Protein AF-A0A355GRY9-F1 (afdb_monomer)

Radius of gyration: 10.55 Å; Cα contacts (8 Å, |Δi|>4): 36; chains: 1; bounding box: 19×25×22 Å

Solvent-accessible surface area (backbone atoms only — not comparable to full-atom values): 2338 Å² total; per-residue (Å²): 138,60,64,68,59,52,52,52,48,52,51,53,53,39,46,75,71,70,42,62,77,77,45,62,70,41,74,54,100,90,48,74,43,68,70,41,95

Sequence (37 aa):
MLGRAGEAYAKIYLERKGYQILAANYRCQFGEIDLIA

Structure (mmCIF, N/CA/C/O backbone):
data_AF-A0A355GRY9-F1
#
_entry.id   AF-A0A355GRY9-F1
#
loop_
_atom_site.group_PDB
_atom_site.id
_atom_site.type_symbol
_atom_site.label_atom_id
_atom_site.label_alt_id
_atom_site.label_comp_id
_atom_site.label_asym_id
_atom_site.label_entity_id
_atom_site.label_seq_id
_atom_site.pdbx_PDB_ins_code
_atom_site.Cartn_x
_atom_site.Cartn_y
_atom_site.Cartn_z
_atom_site.occupancy
_atom_site.B_iso_or_equiv
_atom_site.auth_seq_id
_atom_site.auth_comp_id
_atom_site.auth_asym_id
_atom_site.auth_atom_id
_atom_site.pdbx_PDB_model_num
ATOM 1 N N . MET A 1 1 ? 3.858 13.917 -13.279 1.00 51.69 1 MET A N 1
ATOM 2 C CA . MET A 1 1 ? 3.665 12.488 -13.629 1.00 51.69 1 MET A CA 1
ATOM 3 C C . MET A 1 1 ? 4.635 11.584 -12.849 1.00 51.69 1 MET A C 1
ATOM 5 O O . MET A 1 1 ? 5.269 10.725 -13.440 1.00 51.69 1 MET A O 1
ATOM 9 N N . LEU A 1 2 ? 4.742 11.748 -11.520 1.00 60.09 2 LEU A N 1
ATOM 10 C CA . LEU A 1 2 ? 5.622 10.921 -10.671 1.00 60.09 2 LEU A CA 1
ATOM 11 C C . LEU A 1 2 ? 4.820 9.984 -9.741 1.00 60.09 2 LEU A C 1
ATOM 13 O O . LEU A 1 2 ? 5.210 8.836 -9.565 1.00 60.09 2 LEU A O 1
ATOM 17 N N . GLY A 1 3 ? 3.646 10.425 -9.259 1.00 72.25 3 GLY A N 1
ATOM 18 C CA . GLY A 1 3 ? 2.765 9.627 -8.384 1.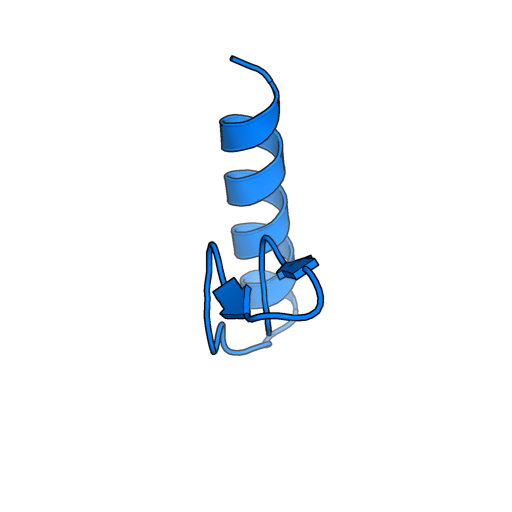00 72.25 3 GLY A CA 1
ATOM 19 C C . GLY A 1 3 ? 2.296 8.308 -9.008 1.00 72.25 3 GLY A C 1
ATOM 20 O O . GLY A 1 3 ? 2.574 7.245 -8.471 1.00 72.25 3 GLY A O 1
ATOM 21 N N . ARG A 1 4 ? 1.739 8.350 -10.229 1.00 79.31 4 ARG A N 1
ATOM 22 C CA . ARG A 1 4 ? 1.201 7.154 -10.917 1.00 79.31 4 ARG A CA 1
ATOM 23 C C . ARG A 1 4 ? 2.213 6.025 -11.132 1.00 79.31 4 ARG A C 1
ATOM 25 O O . ARG A 1 4 ? 1.842 4.858 -11.092 1.00 79.31 4 ARG A O 1
ATOM 32 N N . ALA A 1 5 ? 3.477 6.359 -11.396 1.00 86.56 5 ALA A N 1
ATOM 33 C CA . ALA A 1 5 ? 4.520 5.350 -11.579 1.00 86.56 5 ALA A CA 1
ATOM 34 C C . ALA A 1 5 ? 4.907 4.703 -10.238 1.00 86.56 5 ALA A C 1
ATOM 36 O O . ALA A 1 5 ? 5.090 3.488 -10.175 1.00 86.56 5 ALA A O 1
ATOM 37 N N . GLY A 1 6 ? 4.976 5.503 -9.1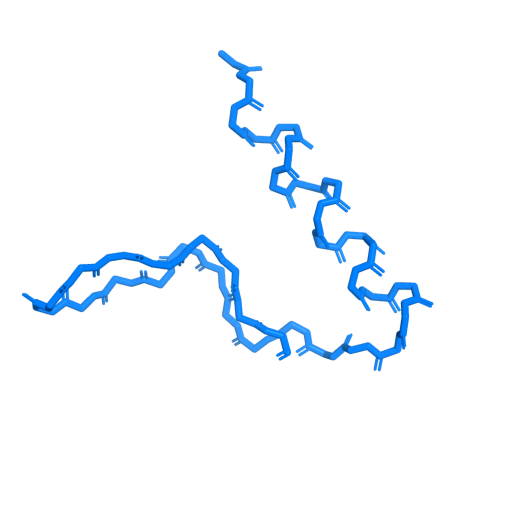68 1.00 88.69 6 GLY A N 1
ATOM 38 C CA . GLY A 1 6 ? 5.208 5.014 -7.809 1.00 88.69 6 GLY A CA 1
ATOM 39 C C . GLY A 1 6 ? 4.071 4.122 -7.310 1.00 88.69 6 GLY A C 1
ATOM 40 O O . GLY A 1 6 ? 4.332 3.032 -6.812 1.00 88.69 6 GLY A O 1
ATOM 41 N N . GLU A 1 7 ? 2.820 4.532 -7.524 1.00 87.38 7 GLU A N 1
ATOM 42 C CA . GLU A 1 7 ? 1.623 3.751 -7.179 1.00 87.38 7 GLU A CA 1
ATOM 43 C C . GLU A 1 7 ? 1.590 2.405 -7.916 1.00 87.38 7 GLU A C 1
ATOM 45 O O . GLU A 1 7 ? 1.370 1.358 -7.304 1.00 87.38 7 GLU A O 1
ATOM 50 N N . ALA A 1 8 ? 1.869 2.409 -9.226 1.00 90.88 8 ALA A N 1
ATOM 51 C CA . ALA A 1 8 ? 1.935 1.186 -10.021 1.00 90.88 8 ALA A CA 1
ATOM 52 C C . ALA A 1 8 ? 3.041 0.242 -9.521 1.00 90.88 8 ALA A C 1
ATOM 54 O O . ALA A 1 8 ? 2.823 -0.964 -9.405 1.00 90.88 8 ALA A O 1
ATOM 55 N N . TYR A 1 9 ? 4.213 0.785 -9.181 1.00 94.06 9 TYR A N 1
ATOM 56 C CA . TYR A 1 9 ? 5.308 0.001 -8.617 1.00 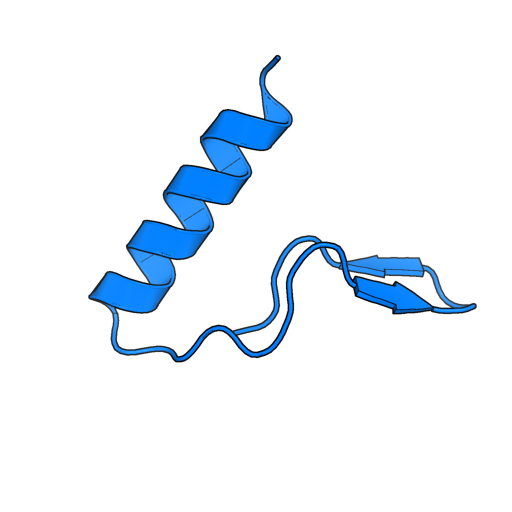94.0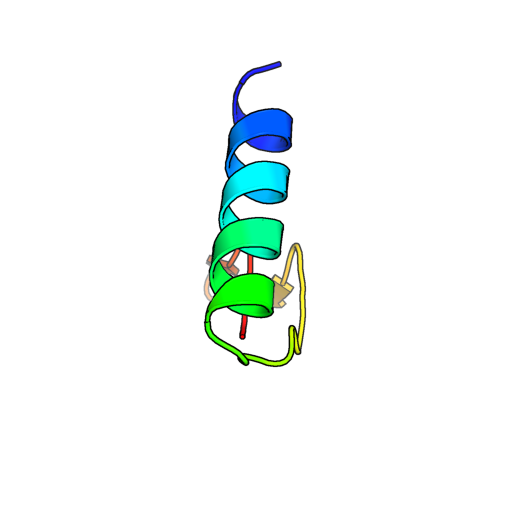6 9 TYR A CA 1
ATOM 57 C C . TYR A 1 9 ? 4.954 -0.582 -7.242 1.00 94.06 9 TYR A C 1
ATOM 59 O O . TYR A 1 9 ? 5.193 -1.766 -7.006 1.00 94.06 9 TYR A O 1
ATOM 67 N N . ALA A 1 10 ? 4.348 0.211 -6.354 1.00 94.31 10 ALA A N 1
ATOM 68 C CA . ALA A 1 10 ? 3.916 -0.234 -5.031 1.00 94.31 10 ALA A CA 1
ATOM 69 C C . ALA A 1 10 ? 2.888 -1.369 -5.125 1.00 94.31 10 ALA A C 1
ATOM 71 O O . ALA A 1 10 ? 3.023 -2.379 -4.435 1.00 94.31 10 ALA A O 1
ATOM 72 N N . LYS A 1 11 ? 1.919 -1.248 -6.041 1.00 94.62 11 LYS A N 1
ATOM 73 C CA . LYS A 1 11 ? 0.943 -2.301 -6.326 1.00 94.62 11 LYS A CA 1
ATOM 74 C C . LYS A 1 11 ? 1.622 -3.607 -6.745 1.00 94.62 11 LYS A C 1
ATOM 76 O O . LYS A 1 11 ? 1.402 -4.637 -6.115 1.00 94.62 11 LYS A O 1
ATOM 81 N N . ILE A 1 12 ? 2.497 -3.550 -7.750 1.00 95.62 12 ILE A N 1
ATOM 82 C CA . ILE A 1 12 ? 3.231 -4.725 -8.249 1.00 95.62 12 ILE A CA 1
ATOM 83 C C . ILE A 1 12 ? 4.098 -5.341 -7.145 1.00 95.62 12 ILE A C 1
ATOM 85 O O . ILE A 1 12 ? 4.200 -6.561 -7.035 1.00 95.62 12 ILE A O 1
ATOM 89 N N . TYR A 1 13 ? 4.746 -4.513 -6.327 1.00 96.44 13 TYR A N 1
ATOM 90 C CA . TYR A 1 13 ? 5.569 -4.974 -5.213 1.00 96.44 13 TYR A CA 1
ATOM 91 C C . TYR A 1 13 ? 4.751 -5.755 -4.175 1.00 96.44 13 TYR A C 1
ATOM 93 O O . TYR A 1 13 ? 5.187 -6.817 -3.728 1.00 96.44 13 TYR A O 1
ATOM 101 N N . LEU A 1 14 ? 3.567 -5.254 -3.819 1.00 96.31 14 LEU A N 1
ATOM 102 C CA . LEU A 1 14 ? 2.658 -5.896 -2.868 1.00 96.31 14 LEU A CA 1
ATOM 103 C C . LEU A 1 14 ? 2.084 -7.201 -3.435 1.00 96.31 14 LEU A C 1
ATOM 105 O O . LEU A 1 14 ? 2.148 -8.230 -2.763 1.00 96.31 14 LEU A O 1
ATOM 109 N N . GLU A 1 15 ? 1.650 -7.200 -4.697 1.00 95.75 15 GLU A N 1
ATOM 110 C CA . GLU A 1 15 ? 1.190 -8.408 -5.397 1.00 95.75 15 GLU A CA 1
ATOM 111 C C . GLU A 1 15 ? 2.290 -9.481 -5.460 1.00 95.75 15 GLU A C 1
ATOM 113 O O . GLU A 1 15 ? 2.047 -10.649 -5.161 1.00 95.75 15 GLU A O 1
ATOM 118 N N . ARG A 1 16 ? 3.540 -9.098 -5.763 1.00 97.50 16 ARG A N 1
ATOM 119 C CA . ARG A 1 16 ? 4.693 -10.022 -5.768 1.00 97.50 16 ARG A CA 1
ATOM 120 C C . ARG A 1 16 ? 5.026 -10.587 -4.393 1.00 97.50 16 ARG A C 1
ATOM 122 O O . ARG A 1 16 ? 5.591 -11.674 -4.309 1.00 97.50 16 ARG A O 1
ATOM 129 N N . LYS A 1 17 ? 4.701 -9.860 -3.327 1.00 97.19 17 LYS A N 1
ATOM 130 C CA . LYS A 1 17 ? 4.810 -10.351 -1.951 1.00 97.19 17 LYS A CA 1
ATOM 131 C C . LYS A 1 17 ? 3.639 -11.250 -1.534 1.00 97.19 17 LYS A C 1
ATOM 133 O O . LYS A 1 17 ? 3.671 -11.773 -0.425 1.00 97.19 17 LYS A O 1
ATOM 138 N N . GLY A 1 18 ? 2.645 -11.451 -2.402 1.00 97.44 18 GLY A N 1
ATOM 139 C CA . GLY A 1 18 ? 1.474 -12.286 -2.138 1.00 97.44 18 GLY A CA 1
ATOM 140 C C . GLY A 1 18 ? 0.337 -11.564 -1.415 1.00 97.44 18 GLY A C 1
ATOM 141 O O . GLY A 1 18 ? -0.589 -12.225 -0.953 1.00 97.44 18 GLY A O 1
ATOM 142 N N . TYR A 1 19 ? 0.392 -10.233 -1.307 1.00 97.69 19 TYR A N 1
ATOM 143 C CA . TYR A 1 19 ? -0.711 -9.448 -0.756 1.00 97.69 19 TYR A CA 1
ATOM 144 C C . TYR A 1 19 ? -1.819 -9.258 -1.792 1.00 97.69 19 TYR A C 1
ATOM 146 O O . TYR A 1 19 ? -1.557 -9.141 -2.993 1.00 97.69 19 TYR A O 1
ATOM 154 N N . GLN A 1 20 ? -3.061 -9.184 -1.314 1.00 96.19 20 GLN 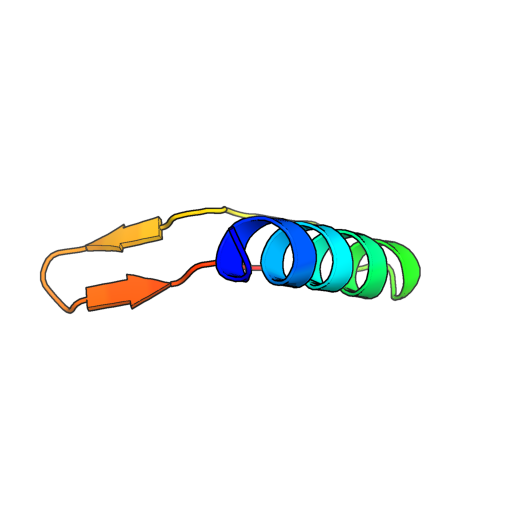A N 1
ATOM 155 C CA . GLN A 1 20 ? -4.221 -8.888 -2.144 1.00 96.19 20 GLN A CA 1
ATOM 156 C C . GLN A 1 20 ? -4.579 -7.417 -1.993 1.00 96.19 20 GLN A C 1
ATOM 158 O O . GLN A 1 20 ? -4.955 -6.970 -0.919 1.00 96.19 20 GLN A O 1
ATOM 163 N N . ILE A 1 21 ? -4.569 -6.678 -3.095 1.00 94.81 21 ILE A N 1
ATOM 164 C CA . ILE A 1 21 ? -4.975 -5.275 -3.069 1.00 94.81 21 ILE A CA 1
ATOM 165 C C . ILE A 1 21 ? -6.476 -5.178 -2.777 1.00 94.81 21 ILE A C 1
ATOM 167 O O . ILE A 1 21 ? -7.298 -5.645 -3.565 1.00 94.81 21 ILE A O 1
ATOM 171 N N . LEU A 1 22 ? -6.826 -4.564 -1.649 1.00 96.44 22 LE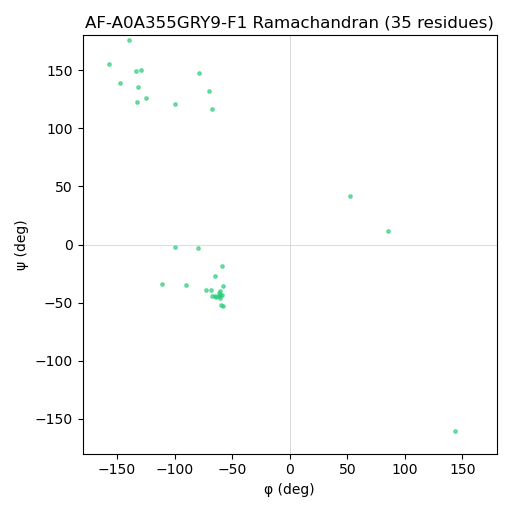U A N 1
ATOM 172 C CA . LEU A 1 22 ? -8.203 -4.392 -1.186 1.00 96.44 22 LEU A CA 1
ATOM 173 C C . LEU A 1 22 ? -8.827 -3.095 -1.706 1.00 96.44 22 LEU A C 1
ATOM 175 O O . LEU A 1 22 ? -10.020 -3.058 -1.998 1.00 96.44 22 LEU A O 1
ATOM 179 N N . ALA A 1 23 ? -8.030 -2.033 -1.831 1.00 94.62 23 ALA A N 1
ATOM 180 C CA . ALA A 1 23 ? -8.479 -0.753 -2.366 1.00 94.62 23 ALA A CA 1
ATOM 181 C C . ALA A 1 23 ? -7.305 0.068 -2.915 1.00 94.62 23 ALA A C 1
ATOM 183 O O . ALA A 1 23 ? -6.164 -0.076 -2.477 1.00 94.62 23 ALA A O 1
ATOM 184 N N . ALA A 1 24 ? -7.605 0.966 -3.850 1.00 92.81 24 ALA A N 1
ATOM 185 C CA . ALA A 1 24 ? -6.685 1.990 -4.332 1.00 92.81 24 ALA A 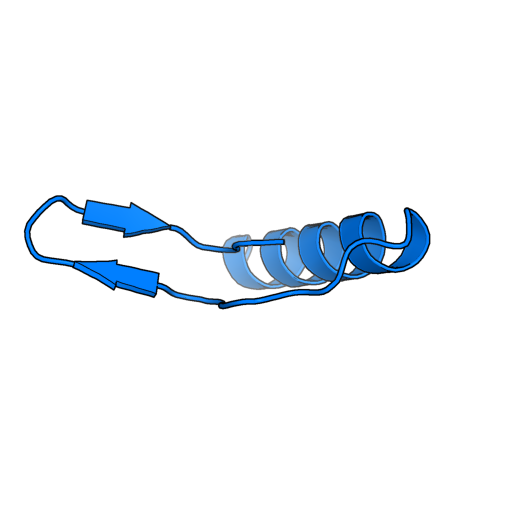CA 1
ATOM 186 C C . ALA A 1 24 ? -7.409 3.339 -4.375 1.00 92.81 24 ALA A C 1
ATOM 188 O O . ALA A 1 24 ? -8.616 3.370 -4.623 1.00 92.81 24 ALA A O 1
ATOM 189 N N . ASN A 1 25 ? -6.678 4.436 -4.168 1.00 92.75 25 ASN A N 1
ATOM 190 C CA . ASN A 1 25 ? -7.226 5.794 -4.075 1.00 92.75 25 ASN A CA 1
ATOM 191 C C . ASN A 1 25 ? -8.373 5.893 -3.048 1.00 92.75 25 ASN A C 1
ATOM 193 O O . ASN A 1 25 ? -9.417 6.496 -3.310 1.00 92.75 25 ASN A O 1
ATOM 197 N N . TYR A 1 26 ? -8.210 5.248 -1.891 1.00 95.12 26 TYR A N 1
ATOM 198 C CA . TYR A 1 26 ? -9.219 5.257 -0.843 1.00 95.12 26 TYR A CA 1
ATOM 199 C C . TYR A 1 26 ? -9.296 6.642 -0.205 1.00 95.12 26 TYR A C 1
ATOM 201 O O . TYR A 1 26 ? -8.282 7.224 0.174 1.00 95.12 26 TYR A O 1
ATOM 209 N N . ARG A 1 27 ? -10.512 7.165 -0.063 1.00 96.56 27 ARG A N 1
ATOM 210 C CA . ARG A 1 27 ? -10.773 8.473 0.536 1.00 96.56 27 ARG A CA 1
ATOM 211 C C . ARG A 1 27 ? -11.875 8.362 1.568 1.00 96.56 27 ARG A C 1
ATOM 213 O O . ARG A 1 27 ? -12.912 7.753 1.315 1.00 96.56 27 ARG A O 1
ATOM 220 N N . CYS A 1 28 ?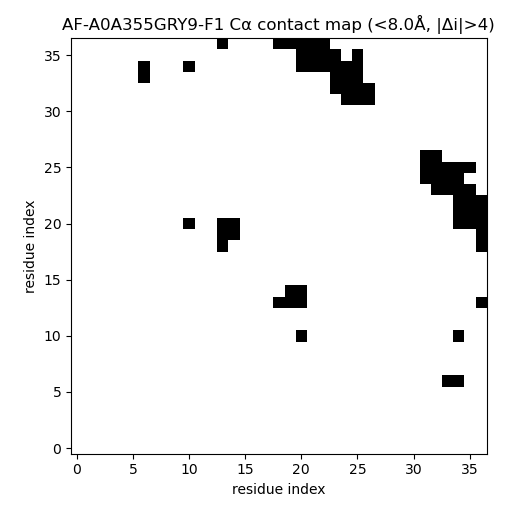 -11.665 8.987 2.716 1.00 95.62 28 CYS A N 1
ATOM 221 C CA . CYS A 1 28 ? -12.666 9.120 3.761 1.00 95.62 28 CYS A CA 1
ATOM 222 C C . CYS A 1 28 ? -12.601 10.520 4.383 1.00 95.62 28 CYS A C 1
ATOM 224 O O . CYS A 1 28 ? -11.730 11.324 4.061 1.00 95.62 28 CYS A O 1
ATOM 226 N N . GLN A 1 29 ? -13.517 10.815 5.308 1.00 97.38 29 GLN A N 1
ATOM 227 C CA . GLN A 1 29 ? -13.558 12.113 5.998 1.00 97.38 29 GLN A CA 1
ATOM 228 C C . 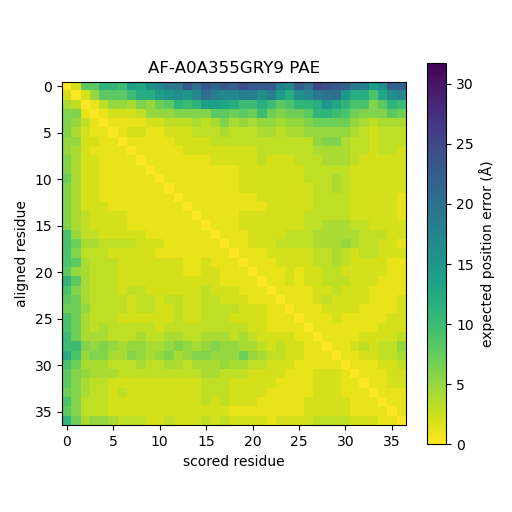GLN A 1 29 ? -12.266 12.459 6.765 1.00 97.38 29 GLN A C 1
ATOM 230 O O . GLN A 1 29 ? -12.040 13.622 7.080 1.00 97.38 29 GLN A O 1
ATOM 235 N N . PHE A 1 30 ? -11.426 11.463 7.065 1.00 96.38 30 PHE A N 1
ATOM 236 C CA . PHE A 1 30 ? -10.189 11.626 7.831 1.00 96.38 30 PHE A CA 1
ATOM 237 C C . PHE A 1 30 ? -8.926 11.690 6.961 1.00 96.38 30 PHE A C 1
ATOM 239 O O . PHE A 1 30 ? -7.839 11.872 7.503 1.00 96.38 30 PHE A O 1
ATOM 246 N N . GLY A 1 31 ? -9.044 11.545 5.637 1.00 96.12 31 GLY A N 1
ATOM 247 C CA . GLY A 1 31 ? -7.907 11.632 4.723 1.00 96.12 31 GLY A CA 1
ATOM 248 C C . GLY A 1 31 ? -7.983 10.669 3.544 1.00 96.12 31 GLY A C 1
ATOM 249 O O . GLY A 1 31 ? -9.046 10.154 3.189 1.00 96.12 31 GLY A O 1
ATOM 250 N N . GLU A 1 32 ? -6.825 10.435 2.934 1.00 96.62 32 GLU A N 1
ATOM 251 C CA . GLU A 1 32 ? -6.668 9.555 1.780 1.00 96.62 32 GLU A CA 1
ATOM 252 C C . GLU A 1 32 ? -5.541 8.538 1.978 1.00 96.62 32 GLU A C 1
ATOM 254 O O . GLU A 1 32 ? -4.580 8.780 2.707 1.00 96.62 32 GLU A O 1
ATOM 259 N N . ILE A 1 33 ? -5.707 7.374 1.350 1.00 93.62 33 ILE A N 1
ATOM 260 C CA . ILE A 1 33 ? -4.730 6.290 1.296 1.00 93.62 33 ILE A CA 1
ATOM 261 C C . ILE A 1 33 ? -4.630 5.831 -0.157 1.00 93.62 33 ILE A C 1
ATOM 263 O O . ILE A 1 33 ? -5.621 5.402 -0.753 1.00 93.62 33 ILE A O 1
ATOM 267 N N . ASP A 1 34 ? -3.425 5.871 -0.717 1.00 92.31 34 ASP A N 1
ATOM 268 C CA . ASP A 1 34 ? -3.205 5.532 -2.125 1.00 92.31 34 ASP A CA 1
ATOM 269 C C . ASP A 1 34 ? -3.438 4.044 -2.417 1.00 92.31 34 ASP A C 1
ATOM 271 O O . ASP A 1 34 ? -4.023 3.699 -3.446 1.00 92.31 34 ASP A O 1
ATOM 275 N N . LEU A 1 35 ? -3.027 3.153 -1.506 1.00 93.12 35 LEU A N 1
ATOM 276 C CA . LEU A 1 35 ? -3.157 1.703 -1.665 1.00 93.12 35 LEU A CA 1
ATOM 277 C C . LEU A 1 35 ? -3.378 0.988 -0.323 1.00 93.12 35 LEU A C 1
ATOM 279 O O . LEU A 1 35 ? -2.712 1.292 0.665 1.00 93.12 35 LEU A O 1
ATOM 283 N N . ILE A 1 36 ? -4.272 -0.002 -0.312 1.00 94.56 36 ILE A N 1
ATOM 284 C CA . ILE A 1 36 ? -4.546 -0.903 0.817 1.00 94.56 36 ILE A CA 1
ATOM 285 C C . ILE A 1 36 ? -4.375 -2.339 0.308 1.00 94.56 36 ILE A C 1
ATOM 287 O O . ILE A 1 36 ? -4.988 -2.691 -0.702 1.00 94.56 36 ILE A O 1
ATOM 291 N N . ALA A 1 37 ? -3.549 -3.149 0.975 1.00 94.06 37 ALA A N 1
ATOM 292 C CA . ALA A 1 37 ? -3.170 -4.506 0.565 1.00 94.06 37 ALA A CA 1
ATOM 293 C C . ALA A 1 37 ? -3.134 -5.485 1.744 1.00 94.06 37 ALA A C 1
ATOM 295 O O . ALA A 1 37 ? -3.021 -4.995 2.891 1.00 94.06 37 ALA A O 1
#

Secondary structure (DSSP, 8-state):
--HHHHHHHHHHHHHHTTPPP-EEEEEETTEEEEEE-

Foldseek 3Di:
DPVVVVLVVVVVVCVVVVHDWPDAQDDDPVGTDGTDD

Mean predicted aligned error: 3.42 Å

pLDDT: mean 91.43, std 9.92, range [51.69, 97.69]